Protein AF-T0Z473-F1 (afdb_monomer_lite)

Secondary structu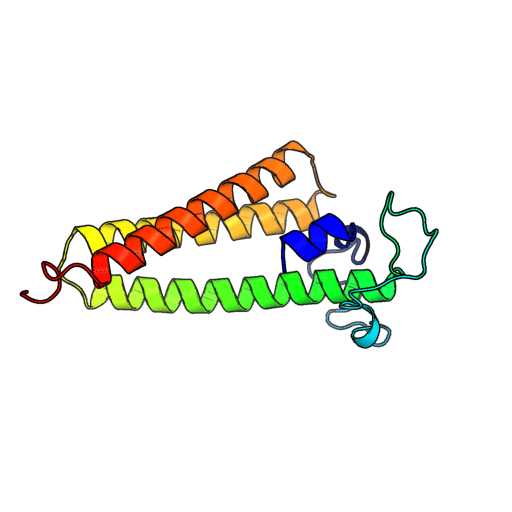re (DSSP, 8-state):
-HHHHHHTTGGGG--SSSSBTTBSS-TT--HHHHT---PPTT---TT-SS-HHHHHHHHHHHHHHHHHHHHHHHHHHHHHHHH---HHHHHHHHHHHHHHHHHHHHHHHHHHTT--HHHHHHHHHHHHHHHHHHHHHHHHHHSTTGGG-

Structure (mmCIF, N/CA/C/O backbone):
data_AF-T0Z473-F1
#
_entry.id   AF-T0Z473-F1
#
loop_
_atom_site.group_PDB
_atom_site.id
_atom_site.type_symbol
_atom_site.label_atom_id
_atom_site.label_alt_id
_atom_site.label_comp_id
_atom_site.label_asym_id
_atom_site.label_entity_id
_atom_site.label_seq_id
_atom_site.pdbx_PDB_ins_code
_atom_site.Cartn_x
_atom_site.Cartn_y
_atom_site.Cartn_z
_atom_site.occupancy
_atom_site.B_iso_or_equiv
_atom_site.auth_seq_id
_atom_site.auth_comp_id
_atom_site.auth_asym_id
_atom_site.auth_atom_id
_atom_site.pdbx_PDB_model_num
ATOM 1 N N . LEU A 1 1 ? -1.184 6.929 -4.471 1.00 91.75 1 LEU A N 1
ATOM 2 C CA . LEU A 1 1 ? -0.181 6.066 -5.145 1.00 91.75 1 LEU A CA 1
ATOM 3 C C . LEU A 1 1 ? -0.824 5.005 -6.039 1.00 91.75 1 LEU A C 1
ATOM 5 O O . LEU A 1 1 ? -0.541 5.043 -7.221 1.00 91.75 1 LEU A O 1
ATOM 9 N N . GLY A 1 2 ? -1.718 4.131 -5.551 1.00 92.50 2 GLY A N 1
ATOM 10 C CA . GLY A 1 2 ? -2.338 3.088 -6.398 1.00 92.50 2 GLY A CA 1
ATOM 11 C C . GLY A 1 2 ? -3.044 3.617 -7.658 1.00 92.50 2 GLY A C 1
ATOM 12 O O . GLY A 1 2 ? -2.749 3.159 -8.754 1.00 92.50 2 GLY A O 1
ATOM 13 N N . ALA A 1 3 ? -3.876 4.657 -7.522 1.00 92.31 3 ALA A N 1
ATOM 14 C CA . ALA A 1 3 ? -4.510 5.316 -8.670 1.00 92.31 3 ALA A CA 1
ATOM 15 C C . ALA A 1 3 ? -3.492 5.912 -9.667 1.00 92.31 3 ALA A C 1
ATOM 17 O O . ALA A 1 3 ? -3.689 5.855 -10.874 1.00 92.31 3 ALA A O 1
ATOM 18 N N . TRP A 1 4 ? -2.366 6.440 -9.175 1.00 93.62 4 TRP A N 1
ATOM 19 C CA . TRP A 1 4 ? -1.293 6.961 -10.030 1.00 93.62 4 TRP A CA 1
ATOM 20 C C . TRP A 1 4 ? -0.614 5.830 -10.818 1.00 93.62 4 TRP A C 1
ATOM 22 O O . TRP A 1 4 ? -0.393 5.946 -12.021 1.00 93.62 4 TRP A O 1
ATOM 32 N N . THR A 1 5 ? -0.373 4.690 -10.163 1.00 93.25 5 THR A N 1
ATOM 33 C CA . THR A 1 5 ? 0.148 3.475 -10.801 1.00 93.25 5 THR A CA 1
ATOM 34 C C . THR A 1 5 ? -0.754 2.994 -11.938 1.00 93.25 5 THR A C 1
ATOM 36 O O . THR A 1 5 ? -0.243 2.669 -13.010 1.00 93.25 5 THR A O 1
ATOM 39 N N . SER A 1 6 ? -2.076 2.948 -11.735 1.00 90.62 6 SER A N 1
ATOM 40 C CA . SER A 1 6 ? -3.018 2.507 -12.772 1.00 90.62 6 SER A CA 1
ATOM 41 C C . SER A 1 6 ? -3.095 3.488 -13.939 1.00 90.62 6 SER A C 1
ATOM 43 O O . SER A 1 6 ? -3.017 3.058 -15.086 1.00 90.62 6 SER A O 1
ATOM 45 N N . THR A 1 7 ? -3.179 4.794 -13.664 1.00 89.19 7 THR A N 1
ATOM 46 C CA . THR A 1 7 ? -3.306 5.828 -14.706 1.00 89.19 7 THR A CA 1
ATOM 47 C C . THR A 1 7 ? -2.101 5.857 -15.644 1.00 89.19 7 THR A C 1
ATOM 49 O O . THR A 1 7 ? -2.262 6.013 -16.850 1.00 89.19 7 THR A O 1
ATOM 52 N N . HIS A 1 8 ? -0.892 5.647 -15.118 1.00 89.69 8 HIS A N 1
ATOM 53 C CA . HIS A 1 8 ? 0.335 5.656 -15.921 1.00 89.69 8 HIS A CA 1
ATOM 54 C C . HIS A 1 8 ? 0.769 4.271 -16.413 1.00 89.69 8 HIS A C 1
ATOM 56 O O . HIS A 1 8 ? 1.885 4.134 -16.919 1.00 89.69 8 HIS A O 1
ATOM 62 N N . TYR A 1 9 ? -0.075 3.242 -16.260 1.00 90.19 9 TYR A N 1
ATOM 63 C CA . TYR A 1 9 ? 0.271 1.851 -16.578 1.00 90.19 9 TYR A CA 1
ATOM 64 C C . TYR A 1 9 ? 1.619 1.448 -15.962 1.00 90.19 9 TYR A C 1
ATOM 66 O O . TYR A 1 9 ? 2.429 0.771 -16.589 1.00 90.19 9 TYR A O 1
ATOM 74 N N . ALA A 1 10 ? 1.905 1.917 -14.745 1.00 92.62 10 ALA A N 1
ATOM 75 C CA . ALA A 1 10 ? 3.250 1.860 -14.183 1.00 92.62 10 ALA A CA 1
ATOM 76 C C . ALA A 1 10 ? 3.684 0.441 -13.787 1.00 92.62 10 ALA A C 1
ATOM 78 O O . ALA A 1 10 ? 4.876 0.181 -13.648 1.00 92.62 10 ALA A O 1
ATOM 79 N N . TRP A 1 11 ? 2.732 -0.487 -13.673 1.00 90.25 11 TRP A N 1
ATOM 80 C CA . TRP A 1 11 ? 2.981 -1.901 -13.399 1.00 90.25 11 TRP A CA 1
ATOM 81 C C . TRP A 1 11 ? 3.919 -2.562 -14.426 1.00 90.25 11 TRP A C 1
ATOM 83 O O . TRP A 1 11 ? 4.674 -3.450 -14.054 1.00 90.25 11 TRP A O 1
ATOM 93 N N . VAL A 1 12 ? 3.946 -2.092 -15.683 1.00 90.25 12 VAL A N 1
ATOM 94 C CA . VAL A 1 12 ? 4.884 -2.590 -16.715 1.00 90.25 12 VAL A CA 1
ATOM 95 C C . VAL A 1 12 ? 6.334 -2.158 -16.468 1.00 90.25 12 VAL A C 1
ATOM 97 O O . VAL A 1 12 ? 7.247 -2.669 -17.107 1.00 90.25 12 VAL A O 1
ATOM 100 N N . GLY A 1 13 ? 6.555 -1.191 -15.570 1.00 90.50 13 GLY A N 1
ATOM 101 C CA . GLY A 1 13 ? 7.871 -0.627 -15.279 1.00 90.50 13 GLY A CA 1
ATOM 102 C C . GLY A 1 13 ? 8.805 -1.577 -14.528 1.00 90.50 13 GLY A C 1
ATOM 103 O O . GLY A 1 13 ? 10.017 -1.446 -14.657 1.00 90.50 13 GLY A O 1
ATOM 104 N N . CYS A 1 14 ? 8.259 -2.538 -13.778 1.00 92.94 14 CYS A N 1
ATOM 105 C CA . CYS A 1 14 ? 9.031 -3.596 -13.126 1.00 92.94 14 CYS A CA 1
ATOM 106 C C . CYS A 1 14 ? 8.423 -4.955 -13.511 1.00 92.94 14 CYS A C 1
ATOM 108 O O . CYS A 1 14 ? 7.403 -5.330 -12.930 1.00 92.94 14 CYS A O 1
ATOM 110 N N . PRO A 1 15 ? 9.005 -5.684 -14.479 1.00 89.88 15 PRO A N 1
ATOM 111 C CA . PRO A 1 15 ? 8.477 -6.979 -14.918 1.00 89.88 15 PRO A CA 1
ATOM 112 C C . PRO A 1 15 ? 8.684 -8.097 -13.884 1.00 89.88 15 PRO A C 1
ATOM 114 O O . PRO A 1 15 ? 8.084 -9.162 -13.991 1.00 89.88 15 PRO A O 1
ATOM 117 N N . ASP A 1 16 ? 9.546 -7.865 -12.898 1.00 91.06 16 ASP A N 1
ATOM 118 C CA . ASP A 1 16 ? 9.932 -8.792 -11.847 1.00 91.06 16 ASP A CA 1
ATOM 119 C C . ASP A 1 16 ? 9.389 -8.389 -10.460 1.00 91.06 16 ASP A C 1
ATOM 121 O O . ASP A 1 16 ? 9.042 -7.239 -10.167 1.00 91.06 16 ASP A O 1
ATOM 125 N N . PHE A 1 17 ? 9.297 -9.384 -9.579 1.00 91.50 17 PHE A N 1
ATOM 126 C CA . PHE A 1 17 ? 9.009 -9.257 -8.150 1.00 91.50 17 PHE A CA 1
ATOM 127 C C . PHE A 1 17 ? 9.853 -10.318 -7.421 1.00 91.50 17 PHE A C 1
ATOM 129 O O . PHE A 1 17 ? 9.896 -11.454 -7.896 1.00 91.50 17 PHE A O 1
ATOM 136 N N . PRO A 1 18 ? 10.517 -10.015 -6.285 1.00 92.38 18 PRO A N 1
ATOM 137 C CA . PRO A 1 18 ? 10.405 -8.804 -5.460 1.00 92.38 18 PRO A CA 1
ATOM 138 C C . PRO A 1 18 ? 11.318 -7.640 -5.878 1.00 92.38 18 PRO A C 1
ATOM 140 O O . PRO A 1 18 ? 11.117 -6.514 -5.420 1.00 92.38 18 PRO A O 1
ATOM 143 N N . THR A 1 19 ? 12.286 -7.883 -6.760 1.00 94.12 19 THR A N 1
ATOM 144 C CA . THR A 1 19 ? 13.130 -6.843 -7.364 1.00 94.12 19 THR A CA 1
ATOM 145 C C . THR A 1 19 ? 12.352 -6.021 -8.397 1.00 94.12 19 THR A C 1
ATOM 147 O O . THR A 1 19 ? 11.160 -6.241 -8.617 1.00 94.12 19 THR A O 1
ATOM 150 N N . CYS A 1 20 ? 12.993 -5.005 -8.965 1.00 93.88 20 CYS A N 1
ATOM 151 C CA . CYS A 1 20 ? 12.516 -4.247 -10.112 1.00 93.88 20 CYS A CA 1
ATOM 152 C C . CYS A 1 20 ? 13.688 -4.065 -11.077 1.00 93.88 20 CYS A C 1
ATOM 154 O O . CYS A 1 20 ? 14.734 -3.574 -10.665 1.00 93.88 20 CYS A O 1
ATOM 156 N N . LEU A 1 21 ? 13.545 -4.452 -12.344 1.00 93.69 21 LEU A N 1
ATOM 157 C CA . LEU A 1 21 ? 14.622 -4.381 -13.340 1.00 93.69 21 LEU A CA 1
ATOM 158 C C . LEU A 1 21 ? 15.903 -5.104 -12.865 1.00 93.69 21 LEU A C 1
ATOM 160 O O . LEU A 1 21 ? 17.016 -4.634 -13.099 1.00 93.69 21 LEU A O 1
ATOM 164 N N . GLY A 1 22 ? 15.747 -6.227 -12.150 1.00 93.50 22 GLY A N 1
ATOM 165 C CA . GLY A 1 22 ? 16.860 -7.040 -11.646 1.00 93.50 22 GLY A CA 1
ATOM 166 C C . GLY A 1 22 ? 17.596 -6.471 -10.426 1.00 93.50 22 GLY A C 1
ATOM 167 O O . GLY A 1 22 ? 18.601 -7.039 -10.007 1.00 93.50 22 GLY A O 1
ATOM 168 N N . SER A 1 23 ? 17.118 -5.372 -9.830 1.00 94.75 23 SER A N 1
ATOM 169 C CA . SER A 1 23 ? 17.687 -4.781 -8.610 1.00 94.75 23 SER A CA 1
ATOM 170 C C . SER A 1 23 ? 16.598 -4.407 -7.604 1.00 94.75 23 SER A C 1
ATOM 172 O O . SER A 1 23 ? 15.469 -4.094 -7.964 1.00 94.75 23 SER A O 1
ATOM 174 N N . TRP A 1 24 ? 16.924 -4.405 -6.312 1.00 91.75 24 TRP A N 1
ATOM 175 C CA . TRP A 1 24 ? 16.030 -3.868 -5.276 1.00 91.75 24 TRP A CA 1
ATOM 176 C C . TRP A 1 24 ? 15.878 -2.347 -5.370 1.00 91.75 24 TRP A C 1
ATOM 178 O O . TRP A 1 24 ? 14.845 -1.799 -4.990 1.00 91.75 24 TRP A O 1
ATOM 188 N N . TRP A 1 25 ? 16.904 -1.674 -5.894 1.00 92.31 25 TRP A N 1
ATOM 189 C CA . TRP A 1 25 ? 16.920 -0.232 -6.103 1.00 92.31 25 TRP A CA 1
ATOM 190 C C . TRP A 1 25 ? 17.720 0.105 -7.369 1.00 92.31 25 TRP A C 1
ATOM 192 O O . TRP A 1 25 ? 18.940 0.289 -7.307 1.00 92.31 25 TRP A O 1
ATOM 202 N N . PRO A 1 26 ? 17.080 0.129 -8.550 1.00 92.31 26 PRO A N 1
ATOM 203 C CA . PRO A 1 26 ? 17.772 0.444 -9.796 1.00 92.31 26 PRO A CA 1
ATOM 204 C C . PRO A 1 26 ? 18.335 1.869 -9.783 1.00 92.31 26 PRO A C 1
ATOM 206 O O . PRO A 1 26 ? 17.633 2.830 -9.475 1.00 92.31 26 PRO A O 1
ATOM 209 N N . ALA A 1 27 ? 19.607 2.023 -10.154 1.00 89.81 27 ALA A N 1
ATOM 210 C CA . ALA A 1 27 ? 20.281 3.326 -10.148 1.00 89.81 27 ALA A CA 1
ATOM 211 C C . ALA A 1 27 ? 19.730 4.306 -11.203 1.00 89.81 27 ALA A C 1
ATOM 213 O O . ALA A 1 27 ? 19.891 5.514 -11.077 1.00 89.81 27 ALA A O 1
ATOM 214 N N . HIS A 1 28 ? 19.075 3.785 -12.239 1.00 89.06 28 HIS A N 1
ATOM 215 C CA . HIS A 1 28 ? 18.576 4.539 -13.387 1.00 89.06 28 HIS A CA 1
ATOM 216 C C . HIS A 1 28 ? 17.089 4.926 -13.265 1.00 89.06 28 HIS A C 1
ATOM 218 O O . HIS A 1 28 ? 16.460 5.267 -14.262 1.00 89.06 28 HIS A O 1
ATOM 224 N N . LEU A 1 29 ? 16.493 4.841 -12.070 1.00 91.25 29 LEU A N 1
ATOM 225 C CA . LEU A 1 29 ? 15.117 5.293 -11.842 1.00 91.25 29 LEU A CA 1
ATOM 226 C C . LEU A 1 29 ? 14.986 6.816 -11.986 1.00 91.25 29 LEU A C 1
ATOM 228 O O . LEU A 1 29 ? 15.772 7.579 -11.429 1.00 91.25 29 LEU A O 1
ATOM 232 N N . GLU A 1 30 ? 13.930 7.268 -12.665 1.00 89.69 30 GLU A N 1
ATOM 233 C CA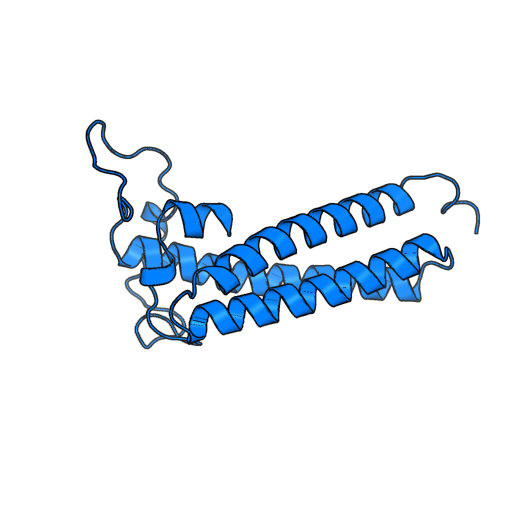 . GLU A 1 30 ? 13.680 8.695 -12.911 1.00 89.69 30 GLU A CA 1
ATOM 234 C C . GLU A 1 30 ? 12.589 9.259 -11.987 1.00 89.69 30 GLU A C 1
ATOM 236 O O . GLU A 1 30 ? 11.473 9.568 -12.411 1.00 89.69 30 GLU A O 1
ATOM 241 N N . PHE A 1 31 ? 12.908 9.443 -10.704 1.00 89.00 31 PHE A N 1
ATOM 242 C CA . PHE A 1 31 ? 11.954 9.977 -9.719 1.00 89.00 31 PHE A CA 1
ATOM 243 C C . PHE A 1 31 ? 11.451 11.391 -10.050 1.00 89.00 31 PHE A C 1
ATOM 245 O O . PHE A 1 31 ? 10.290 11.701 -9.796 1.00 89.00 31 PHE A O 1
ATOM 252 N N . GLY A 1 32 ? 12.292 12.234 -10.662 1.00 84.75 32 GLY A N 1
ATOM 253 C CA . GLY A 1 32 ? 11.916 13.602 -11.039 1.00 84.75 32 GLY A CA 1
ATOM 254 C C . GLY A 1 32 ? 10.812 13.671 -12.100 1.00 84.75 32 GLY A C 1
ATOM 255 O O . GLY A 1 32 ? 10.036 14.622 -12.107 1.00 84.75 32 GLY A O 1
ATOM 256 N N . ARG A 1 33 ? 10.705 12.650 -12.963 1.00 85.00 33 ARG A N 1
ATOM 257 C CA . ARG A 1 33 ? 9.638 12.540 -13.975 1.00 85.00 33 ARG A CA 1
ATOM 258 C C . ARG A 1 33 ? 8.462 11.671 -13.528 1.00 85.00 33 ARG A C 1
ATOM 260 O O . ARG A 1 33 ? 7.394 11.732 -14.121 1.00 85.00 33 ARG A O 1
ATOM 267 N N . ALA A 1 34 ? 8.631 10.883 -12.467 1.00 87.19 34 ALA A N 1
ATOM 268 C CA . ALA A 1 34 ? 7.617 9.961 -11.957 1.00 87.19 34 ALA A CA 1
ATOM 269 C C . ALA A 1 34 ? 6.313 10.648 -11.502 1.00 87.19 34 ALA A C 1
ATOM 271 O O . ALA A 1 34 ? 5.267 10.005 -11.475 1.00 87.19 34 ALA A O 1
ATOM 272 N N . PHE A 1 35 ? 6.355 11.936 -11.148 1.00 87.81 35 PHE A N 1
ATOM 273 C CA . PHE A 1 35 ? 5.191 12.704 -10.678 1.00 87.81 35 PHE A CA 1
ATOM 274 C C . PHE A 1 35 ? 4.966 13.992 -11.473 1.00 87.81 35 PHE A C 1
ATOM 276 O O . PHE A 1 35 ? 4.452 14.980 -10.949 1.00 87.81 35 PHE A O 1
ATOM 283 N N . THR A 1 36 ? 5.363 14.004 -12.745 1.00 83.06 36 THR A N 1
ATOM 284 C CA . THR A 1 36 ? 5.041 15.116 -13.639 1.00 83.06 36 THR A CA 1
ATOM 285 C C . THR A 1 36 ? 3.535 15.120 -13.919 1.00 83.06 36 THR A C 1
ATOM 287 O O . THR A 1 36 ? 2.994 14.161 -14.455 1.00 83.06 36 THR A O 1
ATOM 290 N N . LEU A 1 37 ? 2.854 16.196 -13.512 1.00 73.69 37 LEU A N 1
ATOM 291 C CA . LEU A 1 37 ? 1.394 16.329 -13.608 1.00 73.69 37 LEU A CA 1
ATOM 292 C C . LEU A 1 37 ? 0.917 16.831 -14.987 1.00 73.69 37 LEU A C 1
ATOM 294 O O . LEU A 1 37 ? -0.219 16.570 -15.370 1.00 73.69 37 LEU A O 1
ATOM 298 N N . TRP A 1 38 ? 1.773 17.553 -15.720 1.00 69.00 38 TRP A N 1
ATOM 299 C CA . TRP A 1 38 ? 1.483 18.104 -17.047 1.00 69.00 38 TRP A CA 1
ATOM 300 C C . TRP A 1 38 ? 2.461 17.537 -18.073 1.00 69.00 38 TRP A C 1
ATOM 302 O O . TRP A 1 38 ? 3.648 17.862 -18.043 1.00 69.00 38 TRP A O 1
ATOM 312 N N . ASP A 1 39 ? 1.944 16.737 -19.001 1.00 62.62 39 ASP A N 1
ATOM 313 C CA . ASP A 1 39 ? 2.638 16.409 -20.246 1.00 62.62 39 ASP A CA 1
ATOM 314 C C . ASP A 1 39 ? 2.277 17.417 -21.345 1.00 62.62 39 ASP A C 1
ATOM 316 O O . ASP A 1 39 ? 1.318 18.185 -21.232 1.00 62.62 39 ASP A O 1
ATOM 320 N N . ARG A 1 40 ? 3.079 17.460 -22.415 1.00 59.19 40 ARG A N 1
ATOM 321 C CA . ARG A 1 40 ? 2.857 18.388 -23.535 1.00 59.19 40 ARG A CA 1
ATOM 322 C C . ARG A 1 40 ? 1.479 18.143 -24.175 1.00 59.19 40 ARG A C 1
ATOM 324 O O . ARG A 1 40 ? 1.031 17.006 -24.279 1.00 59.19 40 ARG A O 1
ATOM 331 N N . LEU A 1 41 ? 0.819 19.210 -24.633 1.00 52.09 41 LEU A N 1
ATOM 332 C CA . LEU A 1 41 ? -0.430 19.118 -25.402 1.00 52.09 41 LEU A CA 1
ATOM 333 C C . LEU A 1 41 ? -0.222 18.252 -26.659 1.00 52.09 41 LEU A C 1
ATOM 335 O O . LEU A 1 41 ? 0.705 18.507 -27.425 1.00 52.09 41 LEU A O 1
ATOM 339 N N . GLY A 1 42 ? -1.094 17.259 -26.872 1.00 57.06 42 GLY A N 1
ATOM 340 C CA . GLY A 1 42 ? -1.111 16.418 -28.079 1.00 57.06 42 GLY A CA 1
ATOM 341 C C . GLY A 1 42 ? -0.477 15.025 -27.957 1.00 57.06 42 GLY A C 1
ATOM 342 O O . GLY A 1 42 ? -0.244 14.393 -28.983 1.00 57.06 42 GLY A O 1
ATOM 343 N N . VAL A 1 43 ? -0.186 14.538 -26.746 1.00 58.44 43 VAL A N 1
ATOM 344 C CA . VAL A 1 43 ? 0.356 13.183 -26.532 1.00 58.44 43 VAL A CA 1
ATOM 345 C C . VAL A 1 43 ? -0.782 12.165 -26.398 1.00 58.44 43 VAL A C 1
ATOM 347 O O . VAL A 1 43 ? -1.775 12.426 -25.721 1.00 58.44 43 VAL A O 1
ATOM 350 N N . ASP A 1 44 ? -0.634 11.004 -27.038 1.00 59.69 44 ASP A N 1
ATOM 351 C CA . ASP A 1 44 ? -1.522 9.860 -26.833 1.00 59.69 44 ASP A CA 1
ATOM 352 C C . ASP A 1 44 ? -1.299 9.263 -25.434 1.00 59.69 44 ASP A C 1
ATOM 354 O O . ASP A 1 44 ? -0.185 8.894 -25.061 1.00 59.69 44 ASP A O 1
ATOM 358 N N . TYR A 1 45 ? -2.369 9.199 -24.645 1.00 58.53 45 TYR A N 1
ATOM 359 C CA . TYR A 1 45 ? -2.345 8.695 -23.273 1.00 58.53 45 TYR A CA 1
ATOM 360 C C . TYR A 1 45 ? -2.551 7.175 -23.195 1.00 58.53 45 TYR A C 1
ATOM 362 O O . TYR A 1 45 ? -2.391 6.591 -22.114 1.00 58.53 45 TYR A O 1
ATOM 370 N N . GLN A 1 46 ? -2.912 6.508 -24.300 1.00 57.06 46 GLN A N 1
ATOM 371 C CA . GLN A 1 46 ? -3.083 5.057 -24.303 1.00 57.06 46 GLN A CA 1
ATOM 372 C C . GLN A 1 46 ? -1.750 4.358 -24.021 1.00 57.06 46 GLN A C 1
ATOM 374 O O . GLN A 1 46 ? -0.755 4.539 -24.713 1.00 57.06 46 GLN A O 1
ATOM 379 N N . GLY A 1 47 ? -1.724 3.545 -22.962 1.00 60.72 47 GLY A N 1
ATOM 380 C CA . GLY A 1 47 ? -0.519 2.828 -22.551 1.00 60.72 47 GLY A CA 1
ATOM 381 C C . GLY A 1 47 ? 0.497 3.678 -21.788 1.00 60.72 47 GLY A C 1
ATOM 382 O O . GLY A 1 47 ? 1.585 3.174 -21.535 1.00 60.72 47 GLY A O 1
ATOM 383 N N . GLY A 1 48 ? 0.152 4.904 -21.377 1.00 61.50 48 GLY A N 1
ATOM 384 C CA . GLY A 1 48 ? 0.961 5.806 -20.552 1.00 61.50 48 GLY A CA 1
ATOM 385 C C . GLY A 1 48 ? 1.933 6.678 -21.357 1.00 61.50 48 GLY A C 1
ATOM 386 O O . GLY A 1 48 ? 2.505 6.256 -22.356 1.00 61.50 48 GLY A O 1
ATOM 387 N N . THR A 1 49 ? 2.178 7.891 -20.876 1.00 71.38 49 THR A N 1
ATOM 388 C CA . THR A 1 49 ? 3.040 8.893 -21.532 1.00 71.38 49 THR A CA 1
ATOM 389 C C . THR A 1 49 ? 4.469 8.908 -20.987 1.00 71.38 49 THR A C 1
ATOM 391 O O . THR A 1 49 ? 5.401 9.360 -21.647 1.00 71.38 49 THR A O 1
ATOM 394 N N . LEU A 1 50 ? 4.657 8.378 -19.775 1.00 83.00 50 LEU A N 1
ATOM 395 C CA . LEU A 1 50 ? 5.936 8.414 -19.075 1.00 83.00 50 LEU A CA 1
ATOM 396 C C . LEU A 1 50 ? 6.922 7.365 -19.615 1.00 83.00 50 LEU A C 1
ATOM 398 O O . LEU A 1 50 ? 6.495 6.250 -19.942 1.00 83.00 50 LEU A O 1
ATOM 402 N N . PRO A 1 51 ? 8.235 7.666 -19.637 1.00 86.31 51 PRO A N 1
ATOM 403 C CA . PRO A 1 51 ? 9.267 6.696 -19.990 1.00 86.31 51 PRO A CA 1
ATOM 404 C C . PRO A 1 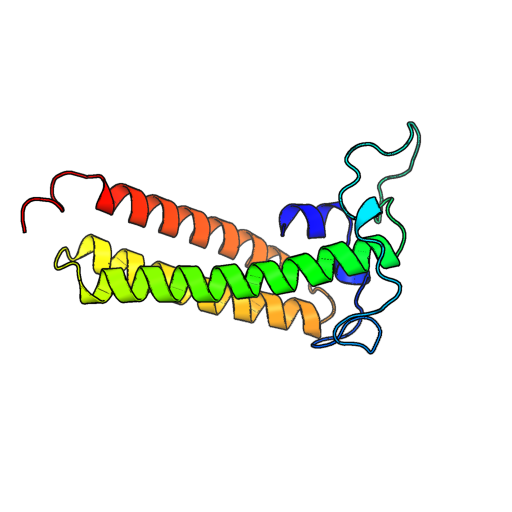51 ? 9.321 5.540 -18.981 1.00 86.31 51 PRO A C 1
ATOM 406 O O . PRO A 1 51 ? 8.941 5.687 -17.815 1.00 86.31 51 PRO A O 1
ATOM 409 N N . LEU A 1 52 ? 9.832 4.386 -19.423 1.00 89.00 52 LEU A N 1
ATOM 410 C CA . LEU A 1 52 ? 9.865 3.143 -18.640 1.00 89.00 52 LEU A CA 1
ATOM 411 C C . LEU A 1 52 ? 10.461 3.339 -17.236 1.00 89.00 52 LEU A C 1
ATOM 413 O O . LEU A 1 52 ? 9.874 2.897 -16.253 1.00 89.00 52 LEU A O 1
ATOM 417 N N . HIS A 1 53 ? 11.585 4.049 -17.123 1.00 91.00 53 HIS A N 1
ATOM 418 C CA . HIS A 1 53 ? 12.268 4.266 -15.845 1.00 91.00 53 HIS A CA 1
ATOM 419 C C . HIS A 1 53 ? 11.507 5.184 -14.877 1.00 91.00 53 HIS A C 1
ATOM 421 O O . HIS A 1 53 ? 11.608 5.011 -13.661 1.00 91.00 53 HIS A O 1
ATOM 427 N N . ALA A 1 54 ? 10.700 6.119 -15.386 1.00 92.06 54 ALA A N 1
ATOM 428 C CA . ALA A 1 54 ? 9.808 6.928 -14.556 1.00 92.06 54 ALA A CA 1
ATOM 429 C C . ALA A 1 54 ? 8.629 6.089 -14.038 1.00 92.06 54 ALA A C 1
ATOM 431 O O . ALA A 1 54 ? 8.248 6.189 -12.873 1.00 92.06 54 ALA A O 1
ATOM 432 N N . ARG A 1 55 ? 8.093 5.187 -14.866 1.00 92.94 55 ARG A N 1
ATOM 433 C CA . ARG A 1 55 ? 7.056 4.229 -14.450 1.00 92.94 55 ARG A CA 1
ATOM 434 C C . ARG A 1 55 ? 7.558 3.209 -13.440 1.00 92.94 55 ARG A C 1
ATOM 436 O O . ARG A 1 55 ? 6.874 2.946 -12.456 1.00 92.94 55 ARG A O 1
ATOM 443 N N . ALA A 1 56 ? 8.761 2.683 -13.648 1.00 94.69 56 ALA A N 1
ATOM 444 C CA . ALA A 1 56 ? 9.435 1.817 -12.689 1.00 94.69 56 ALA A CA 1
ATOM 445 C C . ALA A 1 56 ? 9.569 2.517 -11.326 1.00 94.69 56 ALA A C 1
ATOM 447 O O . ALA A 1 56 ? 9.267 1.923 -10.293 1.00 94.69 56 ALA A O 1
ATOM 448 N N . ALA A 1 57 ? 9.914 3.811 -11.325 1.00 95.25 57 ALA A N 1
ATOM 449 C CA . ALA A 1 57 ? 9.991 4.611 -10.106 1.00 95.25 57 ALA A CA 1
ATOM 450 C C . ALA A 1 57 ? 8.621 4.757 -9.417 1.00 95.25 57 ALA A C 1
ATOM 452 O O . ALA A 1 57 ? 8.527 4.546 -8.207 1.00 95.25 57 ALA A O 1
ATOM 453 N N . ILE A 1 58 ? 7.547 5.045 -10.169 1.00 95.31 58 ILE A N 1
ATOM 454 C CA . ILE A 1 58 ? 6.169 5.070 -9.638 1.00 95.31 58 ILE A CA 1
ATOM 455 C C . ILE A 1 58 ? 5.819 3.736 -8.978 1.00 95.31 58 ILE A C 1
ATOM 457 O O . ILE A 1 58 ? 5.317 3.707 -7.853 1.00 95.31 58 ILE A O 1
ATOM 461 N N . TYR A 1 59 ? 6.058 2.629 -9.681 1.00 95.00 59 TYR A N 1
ATOM 462 C CA . TYR A 1 59 ? 5.634 1.313 -9.222 1.00 95.00 59 TYR A CA 1
ATOM 463 C C . TYR A 1 59 ? 6.435 0.845 -8.003 1.00 95.00 59 TYR A C 1
ATOM 465 O O . TYR A 1 59 ? 5.849 0.330 -7.047 1.00 95.00 59 TYR A O 1
ATOM 473 N N . LEU A 1 60 ? 7.742 1.124 -7.966 1.00 95.31 60 LEU A N 1
ATOM 474 C CA . LEU A 1 60 ? 8.571 0.874 -6.789 1.00 95.31 60 LEU A CA 1
ATOM 475 C C . LEU A 1 60 ? 8.106 1.706 -5.584 1.00 95.31 60 LEU A C 1
ATOM 477 O O . LEU A 1 60 ? 7.940 1.164 -4.491 1.00 95.31 60 LEU A O 1
ATOM 481 N N . LEU A 1 61 ? 7.807 2.996 -5.774 1.00 95.88 61 LEU A N 1
ATOM 482 C CA . LEU A 1 61 ? 7.261 3.843 -4.707 1.00 95.88 61 LEU A CA 1
ATOM 483 C C . LEU A 1 61 ? 5.891 3.372 -4.227 1.00 95.88 61 LEU A C 1
ATOM 485 O O . LEU A 1 61 ? 5.599 3.455 -3.035 1.00 95.88 61 LEU A O 1
ATOM 489 N N . HIS A 1 62 ? 5.051 2.845 -5.118 1.00 96.06 62 HIS A N 1
ATOM 490 C CA . HIS A 1 62 ? 3.784 2.249 -4.719 1.00 96.06 62 HIS A CA 1
ATOM 491 C C . HIS A 1 62 ? 3.990 1.034 -3.806 1.00 96.06 62 HIS A C 1
ATOM 493 O O . HIS A 1 62 ? 3.324 0.960 -2.773 1.00 96.06 62 HIS A O 1
ATOM 499 N N . ARG A 1 63 ? 4.933 0.137 -4.134 1.00 95.06 63 ARG A N 1
ATOM 500 C CA . ARG A 1 63 ? 5.293 -1.013 -3.281 1.00 95.06 63 ARG A CA 1
ATOM 501 C C . ARG A 1 63 ? 5.798 -0.568 -1.907 1.00 95.06 63 ARG A C 1
ATOM 503 O O . ARG A 1 63 ? 5.330 -1.072 -0.890 1.00 95.06 63 ARG A O 1
ATOM 510 N N . LEU A 1 64 ? 6.710 0.403 -1.870 1.00 95.75 64 LEU A N 1
ATOM 511 C CA . LEU A 1 64 ? 7.264 0.935 -0.619 1.00 95.75 64 LEU A CA 1
ATOM 512 C C . LEU A 1 64 ? 6.185 1.608 0.232 1.00 95.75 64 LEU A C 1
ATOM 514 O O . LEU A 1 64 ? 6.063 1.326 1.422 1.00 95.75 64 LEU A O 1
ATOM 518 N N . GLY A 1 65 ? 5.352 2.441 -0.393 1.00 96.94 65 GLY A N 1
ATOM 519 C CA . GLY A 1 65 ? 4.213 3.074 0.261 1.00 96.94 65 GLY A CA 1
ATOM 520 C C . GLY A 1 65 ? 3.217 2.053 0.811 1.00 96.94 65 GLY A C 1
ATOM 521 O O . GLY A 1 65 ? 2.737 2.223 1.926 1.00 96.94 65 GLY A O 1
ATOM 522 N N . ALA A 1 66 ? 2.949 0.964 0.082 1.00 97.06 66 ALA A N 1
ATOM 523 C CA . ALA A 1 66 ? 2.104 -0.125 0.568 1.00 97.06 66 ALA A CA 1
ATOM 524 C C . ALA A 1 66 ? 2.702 -0.808 1.810 1.00 97.06 66 ALA A C 1
ATOM 526 O O . ALA A 1 66 ? 1.971 -1.071 2.761 1.00 97.06 66 ALA A O 1
ATOM 527 N N . GLY A 1 67 ? 4.023 -1.024 1.850 1.00 97.88 67 GLY A N 1
ATOM 528 C CA . GLY A 1 67 ? 4.715 -1.545 3.034 1.00 97.88 67 GLY A CA 1
ATOM 529 C C . GLY A 1 67 ? 4.608 -0.619 4.251 1.00 97.88 67 GLY A C 1
ATOM 530 O O . GLY A 1 67 ? 4.297 -1.073 5.351 1.00 97.88 67 GLY A O 1
ATOM 531 N N . ILE A 1 68 ? 4.786 0.692 4.055 1.00 98.19 68 ILE A N 1
ATOM 532 C CA . ILE A 1 68 ? 4.632 1.693 5.126 1.00 98.19 68 ILE A CA 1
ATOM 533 C C . ILE A 1 68 ? 3.187 1.719 5.645 1.00 98.19 68 ILE A C 1
ATOM 535 O O . ILE A 1 68 ? 2.959 1.709 6.856 1.00 98.19 68 ILE A O 1
ATOM 539 N N . VAL A 1 69 ? 2.200 1.722 4.745 1.00 97.44 69 VAL A N 1
ATOM 540 C CA . VAL A 1 69 ? 0.775 1.704 5.116 1.00 97.44 69 VAL A CA 1
ATOM 541 C C . VAL A 1 69 ? 0.416 0.419 5.859 1.00 97.44 69 VAL A C 1
ATOM 543 O O . VAL A 1 69 ? -0.265 0.487 6.877 1.00 97.44 69 VAL A O 1
ATOM 546 N N . LEU A 1 70 ? 0.917 -0.738 5.414 1.00 98.31 70 LEU A N 1
ATOM 547 C CA . LEU A 1 70 ? 0.715 -2.018 6.096 1.00 98.31 70 LEU A CA 1
ATOM 548 C C . LEU A 1 70 ? 1.190 -1.944 7.550 1.00 98.31 70 LEU A C 1
ATOM 550 O O . LEU A 1 70 ? 0.418 -2.220 8.464 1.00 98.31 70 LEU A O 1
ATOM 554 N N . VAL A 1 71 ? 2.443 -1.541 7.775 1.00 98.50 71 VAL A N 1
ATOM 555 C CA . VAL A 1 71 ? 3.018 -1.490 9.128 1.00 98.50 71 VAL A CA 1
ATOM 556 C C . VAL A 1 71 ? 2.269 -0.492 10.009 1.00 98.50 71 VAL A C 1
ATOM 558 O O . VAL A 1 71 ? 1.929 -0.812 11.148 1.00 98.50 71 VAL A O 1
ATOM 561 N N . THR A 1 72 ? 1.969 0.699 9.488 1.00 98.19 72 THR A N 1
ATOM 562 C CA . THR A 1 72 ? 1.294 1.748 10.266 1.00 98.19 72 THR A CA 1
ATOM 563 C C . THR A 1 72 ? -0.149 1.382 10.614 1.00 98.19 72 THR A C 1
ATOM 565 O O . THR A 1 72 ? -0.538 1.531 11.773 1.00 98.19 72 THR A O 1
ATOM 568 N N . ILE A 1 73 ? -0.931 0.839 9.672 1.00 98.00 73 ILE A N 1
ATOM 569 C CA . ILE A 1 73 ? -2.312 0.408 9.936 1.00 98.00 73 ILE A CA 1
ATOM 570 C C . ILE A 1 73 ? -2.355 -0.774 10.904 1.00 98.00 73 ILE A C 1
ATOM 572 O O . ILE A 1 73 ? -3.180 -0.761 11.819 1.00 98.00 73 ILE A O 1
ATOM 576 N N . LEU A 1 74 ? -1.471 -1.768 10.752 1.00 98.38 74 LEU A N 1
ATOM 577 C CA . LEU A 1 74 ? -1.422 -2.902 11.678 1.00 98.38 74 LEU A CA 1
ATOM 578 C C . LEU A 1 74 ? -1.070 -2.450 13.095 1.00 98.38 74 LEU A C 1
ATOM 580 O O . LEU A 1 74 ? -1.764 -2.827 14.037 1.00 98.38 74 LEU A O 1
ATOM 584 N N . ALA A 1 75 ? -0.041 -1.612 13.249 1.00 98.44 75 ALA A N 1
ATOM 585 C CA . ALA A 1 75 ? 0.353 -1.087 14.553 1.00 98.44 75 ALA A CA 1
ATOM 586 C C . ALA A 1 75 ? -0.782 -0.282 15.205 1.00 98.44 75 ALA A C 1
ATOM 588 O O . ALA A 1 75 ? -1.110 -0.505 16.370 1.00 98.44 75 ALA A O 1
ATOM 589 N N . TRP A 1 76 ? -1.426 0.607 14.443 1.00 97.94 76 TRP A N 1
ATOM 590 C CA . TRP A 1 76 ? -2.525 1.436 14.936 1.00 97.94 76 TRP A CA 1
ATOM 591 C C . TRP A 1 76 ? -3.748 0.606 15.343 1.00 97.94 76 TRP A C 1
ATOM 593 O O . TRP A 1 76 ? -4.249 0.751 16.458 1.00 97.94 76 TRP A O 1
ATOM 603 N N . CYS A 1 77 ? -4.203 -0.313 14.489 1.00 97.69 77 CYS A N 1
ATOM 604 C CA . CYS A 1 77 ? -5.371 -1.145 14.781 1.00 97.69 77 CYS A CA 1
ATOM 605 C C . CYS A 1 77 ? -5.111 -2.129 15.926 1.00 97.69 77 CYS A C 1
ATOM 607 O O . CYS A 1 77 ? -6.010 -2.372 16.730 1.00 97.69 77 CYS A O 1
ATOM 609 N N . LEU A 1 78 ? -3.893 -2.668 16.044 1.00 97.81 78 LEU A N 1
ATOM 610 C CA . LEU A 1 78 ? -3.523 -3.538 17.158 1.00 97.81 78 LEU A CA 1
ATOM 611 C C . LEU A 1 78 ? -3.504 -2.766 18.483 1.00 97.81 78 LEU A C 1
ATOM 613 O O . LEU A 1 78 ? -4.057 -3.240 19.475 1.00 97.81 78 LEU A O 1
ATOM 617 N N . ALA A 1 79 ? -2.944 -1.553 18.485 1.00 97.31 79 ALA A N 1
ATOM 618 C CA . ALA A 1 79 ? -2.959 -0.678 19.653 1.00 97.31 79 ALA A CA 1
ATOM 619 C C . ALA A 1 79 ? -4.395 -0.338 20.086 1.00 97.31 79 ALA A C 1
ATOM 621 O O . ALA A 1 79 ? -4.717 -0.452 21.270 1.00 97.31 79 ALA A O 1
ATOM 622 N N . LEU A 1 80 ? -5.282 0.002 19.142 1.00 95.75 80 LEU A N 1
ATOM 623 C CA . LEU A 1 80 ? -6.704 0.243 19.420 1.00 95.75 80 LEU A CA 1
ATOM 624 C C . LEU A 1 80 ? -7.411 -1.006 19.953 1.00 95.75 80 LEU A C 1
ATOM 626 O O . LEU A 1 80 ? -8.155 -0.924 20.928 1.00 95.75 80 LEU A O 1
ATOM 630 N N . PHE A 1 81 ? -7.153 -2.174 19.366 1.00 94.81 81 PHE A N 1
ATOM 631 C CA . PHE A 1 81 ? -7.745 -3.432 19.812 1.00 94.81 81 PHE A CA 1
ATOM 632 C C . PHE A 1 81 ? -7.349 -3.790 21.255 1.00 94.81 81 PHE A C 1
ATOM 634 O O . PHE A 1 81 ? -8.168 -4.318 22.016 1.00 94.81 81 PHE A O 1
ATOM 641 N N . MET A 1 82 ? -6.107 -3.497 21.646 1.00 94.62 82 MET A N 1
ATOM 642 C CA . MET A 1 82 ? -5.606 -3.733 23.003 1.00 94.62 82 MET A CA 1
ATOM 643 C C . MET A 1 82 ? -6.084 -2.677 24.007 1.00 94.62 82 MET A C 1
ATOM 645 O O . MET A 1 82 ? -6.395 -3.026 25.144 1.00 94.62 82 MET A O 1
ATOM 649 N N . SER A 1 83 ? -6.163 -1.411 23.592 1.00 92.62 83 SER A N 1
ATOM 650 C CA . SER A 1 83 ? -6.375 -0.277 24.505 1.00 92.62 83 SER A CA 1
ATOM 651 C C . SER A 1 83 ? -7.848 0.099 24.675 1.00 92.62 83 SER A C 1
ATOM 653 O O . SER A 1 83 ? -8.252 0.540 25.749 1.00 92.62 83 SER A O 1
ATOM 655 N N . CYS A 1 84 ? -8.676 -0.079 23.642 1.00 89.69 84 CYS A N 1
ATOM 656 C CA . CYS A 1 84 ? -10.084 0.312 23.668 1.00 89.69 84 CYS A CA 1
ATOM 657 C C . CYS A 1 84 ? -10.990 -0.859 24.073 1.00 89.69 84 CYS A C 1
ATOM 659 O O . CYS A 1 84 ? -10.951 -1.939 23.480 1.00 89.69 84 CYS A O 1
ATOM 661 N N . ARG A 1 85 ? -11.879 -0.623 25.048 1.00 88.38 85 ARG A N 1
ATOM 662 C CA . ARG A 1 85 ? -12.897 -1.603 25.475 1.00 88.38 85 ARG A CA 1
ATOM 663 C C . ARG A 1 85 ? -14.173 -1.582 24.636 1.00 88.38 85 ARG A C 1
ATOM 665 O O . ARG A 1 85 ? -14.928 -2.551 24.661 1.00 88.38 85 ARG A O 1
ATOM 672 N N . HIS A 1 86 ? -14.402 -0.516 23.871 1.00 90.31 86 HIS A N 1
ATOM 673 C CA . HIS A 1 86 ? -15.582 -0.385 23.026 1.00 90.31 86 HIS A CA 1
ATOM 674 C C . HIS A 1 86 ? -15.610 -1.468 21.934 1.00 90.31 86 HIS A C 1
ATOM 676 O O . HIS A 1 86 ? -14.745 -1.505 21.053 1.00 90.31 86 HIS A O 1
ATOM 682 N N . LEU A 1 87 ? -16.630 -2.334 21.970 1.00 90.38 87 LEU A N 1
ATOM 683 C CA . LEU A 1 87 ? -16.754 -3.485 21.069 1.00 90.38 87 LEU A CA 1
ATOM 684 C C . LEU A 1 87 ? -16.730 -3.072 19.591 1.00 90.38 87 LEU A C 1
ATOM 686 O O . LEU A 1 87 ? -16.050 -3.710 18.792 1.00 90.38 87 LEU A O 1
ATOM 690 N N . GLY A 1 88 ? -17.400 -1.970 19.240 1.00 91.69 88 GLY A N 1
ATOM 691 C CA . GLY A 1 88 ? -17.408 -1.460 17.869 1.00 91.69 88 GLY A 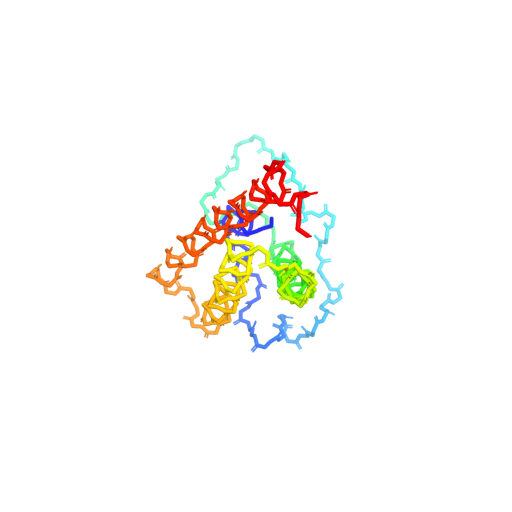CA 1
ATOM 692 C C . GLY A 1 88 ? -16.009 -1.103 17.361 1.00 91.69 88 GLY A C 1
ATOM 693 O O . GLY A 1 88 ? -15.658 -1.477 16.249 1.00 91.69 88 GLY A O 1
ATOM 694 N N . VAL A 1 89 ? -15.174 -0.463 18.193 1.00 94.50 89 VAL A N 1
ATOM 695 C CA . VAL A 1 89 ? -13.795 -0.104 17.806 1.00 94.50 89 VAL A CA 1
ATOM 696 C C . VAL A 1 89 ? -12.985 -1.374 17.564 1.00 94.50 89 VAL A C 1
ATOM 698 O O . VAL A 1 89 ? -12.331 -1.489 16.536 1.00 94.50 89 VAL A O 1
ATOM 701 N N . ARG A 1 90 ? -13.099 -2.371 18.450 1.00 94.94 90 ARG A N 1
ATOM 702 C CA . ARG A 1 90 ? -12.390 -3.652 18.307 1.00 94.94 90 ARG A CA 1
ATOM 703 C C . ARG A 1 90 ? -12.785 -4.410 17.039 1.00 94.94 90 ARG A C 1
ATOM 705 O O . ARG A 1 90 ? -11.902 -4.909 16.346 1.00 94.94 90 ARG A O 1
ATOM 712 N N . ILE A 1 91 ? -14.081 -4.478 16.724 1.00 95.69 91 ILE A N 1
ATOM 713 C CA . ILE A 1 91 ? -14.583 -5.134 15.505 1.00 95.69 91 ILE A CA 1
ATOM 714 C C . ILE A 1 91 ? -14.033 -4.434 14.261 1.00 95.69 91 ILE A C 1
ATOM 716 O O . ILE A 1 91 ? -13.470 -5.094 13.387 1.00 95.69 91 ILE A O 1
ATOM 720 N N . TRP A 1 92 ? -14.140 -3.104 14.193 1.00 96.81 92 TRP A N 1
ATOM 721 C CA . TRP A 1 92 ? -13.635 -2.344 13.051 1.00 96.81 92 TRP A CA 1
ATOM 722 C C . TRP A 1 92 ? -12.109 -2.439 12.923 1.00 96.81 92 TRP A C 1
ATOM 724 O O . TRP A 1 92 ? -11.615 -2.617 11.814 1.00 96.81 92 TRP A O 1
ATOM 734 N N . SER A 1 93 ? -11.356 -2.417 14.029 1.00 97.38 93 SER A N 1
ATOM 735 C CA . SER A 1 93 ? -9.903 -2.635 14.013 1.00 97.38 93 SER A CA 1
ATOM 736 C C . SER A 1 93 ? -9.526 -4.013 13.460 1.00 97.38 93 SER A C 1
ATOM 738 O O . SER A 1 93 ? -8.636 -4.099 12.617 1.00 97.38 93 SER A O 1
ATOM 740 N N . LEU A 1 94 ? -10.213 -5.086 13.872 1.00 97.81 94 LEU A N 1
ATOM 741 C CA . LEU A 1 94 ? -9.973 -6.432 13.331 1.00 97.81 94 LEU A CA 1
ATOM 742 C C . LEU A 1 94 ? -10.315 -6.526 11.841 1.00 97.81 94 LEU A C 1
ATOM 744 O O . LEU A 1 94 ? -9.558 -7.123 11.075 1.00 97.81 94 LEU A O 1
ATOM 748 N N . LEU A 1 95 ? -11.426 -5.918 11.416 1.00 98.25 95 LEU A N 1
ATOM 749 C CA . LEU A 1 95 ? -11.820 -5.902 10.009 1.00 98.25 95 LEU A CA 1
ATOM 750 C C . LEU A 1 95 ? -10.793 -5.160 9.145 1.00 98.25 95 LEU A C 1
ATOM 752 O O . LEU A 1 95 ? -10.405 -5.665 8.094 1.00 98.25 95 LEU A O 1
ATOM 756 N N . VAL A 1 96 ? -10.317 -3.994 9.593 1.00 98.62 96 VAL A N 1
ATOM 757 C CA . VAL A 1 96 ? -9.280 -3.220 8.892 1.00 98.62 96 VAL A CA 1
ATOM 758 C C . VAL A 1 96 ? -7.976 -4.016 8.792 1.00 98.62 96 VAL A C 1
ATOM 760 O O . VAL A 1 96 ? -7.370 -4.041 7.721 1.00 98.62 96 VAL A O 1
ATOM 763 N N . ILE A 1 97 ? -7.570 -4.725 9.853 1.00 98.56 97 ILE A N 1
ATOM 764 C CA . ILE A 1 97 ? -6.405 -5.627 9.822 1.00 98.56 97 ILE A CA 1
ATOM 765 C C . ILE A 1 97 ? -6.584 -6.699 8.741 1.00 98.56 97 ILE A C 1
ATOM 767 O O . ILE A 1 97 ? -5.717 -6.849 7.879 1.00 98.56 97 ILE A O 1
ATOM 771 N N . LEU A 1 98 ? -7.714 -7.413 8.747 1.00 98.50 98 LEU A N 1
ATOM 772 C CA . LEU A 1 98 ? -7.981 -8.490 7.791 1.00 98.50 98 LEU A CA 1
ATOM 773 C C . LEU A 1 98 ? -7.998 -7.979 6.345 1.00 98.50 98 LEU A C 1
ATOM 775 O O . LEU A 1 98 ? -7.352 -8.567 5.478 1.00 98.50 98 LEU A O 1
ATOM 779 N N . LEU A 1 99 ? -8.696 -6.869 6.092 1.00 98.56 99 LEU A N 1
ATOM 780 C CA . LEU A 1 99 ? -8.759 -6.248 4.769 1.00 98.56 99 LEU A CA 1
ATOM 781 C C . LEU A 1 99 ? -7.378 -5.783 4.299 1.00 98.56 99 LEU A C 1
ATOM 783 O O . LEU A 1 99 ? -7.047 -5.977 3.136 1.00 98.56 99 LEU A O 1
ATOM 787 N N . THR A 1 100 ? -6.547 -5.233 5.188 1.00 98.62 100 THR A N 1
ATOM 788 C CA . THR A 1 100 ? -5.181 -4.806 4.843 1.00 98.62 100 THR A CA 1
ATOM 789 C C . THR A 1 100 ? -4.310 -5.997 4.438 1.00 98.62 100 THR A C 1
ATOM 791 O O . THR A 1 100 ? -3.612 -5.931 3.426 1.00 98.62 100 THR A O 1
ATOM 794 N N . LEU A 1 101 ? -4.372 -7.107 5.181 1.00 98.50 101 LEU A N 1
ATOM 795 C CA . LEU A 1 101 ? -3.625 -8.327 4.850 1.00 98.50 101 LEU A CA 1
ATOM 796 C C . LEU A 1 101 ? -4.081 -8.926 3.516 1.00 98.50 101 LEU A C 1
ATOM 798 O O . LEU A 1 101 ? -3.246 -9.275 2.680 1.00 98.50 101 LEU A O 1
ATOM 802 N N . LEU A 1 102 ? -5.396 -8.991 3.290 1.00 98.25 102 LEU A N 1
ATOM 803 C CA . LEU A 1 102 ? -5.962 -9.461 2.028 1.00 98.25 102 LEU A CA 1
ATOM 804 C C . LEU A 1 102 ? -5.543 -8.560 0.858 1.00 98.25 102 LEU A C 1
ATOM 806 O O . LEU A 1 102 ? -5.132 -9.058 -0.187 1.00 98.25 102 LEU A O 1
ATOM 810 N N . GLN A 1 103 ? -5.583 -7.241 1.049 1.00 98.06 103 GLN A N 1
ATOM 811 C CA . GLN A 1 103 ? -5.183 -6.263 0.042 1.00 98.06 103 GLN A CA 1
ATOM 812 C C . GLN A 1 103 ? -3.722 -6.447 -0.381 1.00 98.06 103 GLN A C 1
ATOM 814 O O . GLN A 1 103 ? -3.416 -6.447 -1.574 1.00 98.06 103 GLN A O 1
ATOM 819 N N . VAL A 1 104 ? -2.820 -6.646 0.585 1.00 97.88 104 VAL A N 1
ATOM 820 C CA . VAL A 1 104 ? -1.401 -6.907 0.311 1.00 97.88 104 VAL A CA 1
ATOM 821 C C . VAL A 1 104 ? -1.212 -8.247 -0.395 1.00 97.88 104 VAL A C 1
ATOM 823 O O . VAL A 1 104 ? -0.455 -8.307 -1.361 1.00 97.88 104 VAL A O 1
ATOM 826 N N . ALA A 1 105 ? -1.923 -9.300 0.016 1.00 97.81 105 ALA A N 1
ATOM 827 C CA . ALA A 1 105 ? -1.857 -10.599 -0.652 1.00 97.81 105 ALA A CA 1
ATOM 828 C C . ALA A 1 105 ? -2.268 -10.501 -2.132 1.00 97.81 105 ALA A C 1
ATOM 830 O O . ALA A 1 105 ? -1.537 -10.964 -3.007 1.00 97.81 105 ALA A O 1
ATOM 831 N N . ILE A 1 106 ? -3.382 -9.821 -2.423 1.00 97.19 106 ILE A N 1
ATOM 832 C CA . ILE A 1 106 ? -3.839 -9.559 -3.796 1.00 97.19 106 ILE A CA 1
ATOM 833 C C . ILE A 1 106 ? -2.798 -8.726 -4.564 1.00 97.19 106 ILE A C 1
ATOM 835 O O . ILE A 1 106 ? -2.493 -9.031 -5.716 1.00 97.19 106 ILE A O 1
ATOM 839 N N . GLY A 1 107 ? -2.220 -7.696 -3.937 1.00 96.00 107 GLY A N 1
ATOM 840 C CA . GLY A 1 107 ? -1.186 -6.855 -4.549 1.00 96.00 107 GLY A CA 1
ATOM 841 C C . GLY A 1 107 ? 0.085 -7.628 -4.918 1.00 96.00 107 GLY A C 1
ATOM 842 O O . GLY A 1 107 ? 0.642 -7.426 -5.997 1.00 96.00 107 GLY A O 1
ATOM 843 N N . VAL A 1 108 ? 0.516 -8.562 -4.064 1.00 96.00 108 VAL A N 1
ATOM 844 C CA . VAL A 1 108 ? 1.644 -9.466 -4.346 1.00 96.00 108 VAL A CA 1
ATOM 845 C C . VAL A 1 108 ? 1.307 -10.419 -5.490 1.00 96.00 108 VAL A C 1
ATOM 847 O O . VAL A 1 108 ? 2.122 -10.583 -6.394 1.00 96.00 108 VAL A O 1
ATOM 850 N N . MET A 1 109 ? 0.099 -10.992 -5.505 1.00 95.44 109 MET A N 1
ATOM 851 C CA . MET A 1 109 ? -0.362 -11.834 -6.615 1.00 95.44 109 MET A CA 1
ATOM 852 C C . MET A 1 109 ? -0.408 -11.057 -7.940 1.00 95.44 109 MET A C 1
ATOM 854 O O . MET A 1 109 ? -0.033 -11.594 -8.977 1.00 95.44 109 MET A O 1
ATOM 858 N N . LEU A 1 110 ? -0.812 -9.781 -7.930 1.00 94.12 110 LEU A N 1
ATOM 859 C CA . LEU A 1 110 ? -0.788 -8.929 -9.127 1.00 94.12 110 LEU A CA 1
ATOM 860 C C . LEU A 1 110 ? 0.628 -8.726 -9.654 1.00 94.12 110 LEU A C 1
ATOM 862 O O . LEU A 1 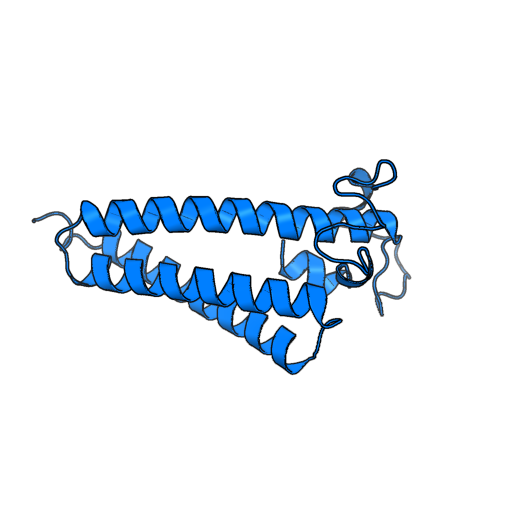110 ? 0.843 -8.795 -10.865 1.00 94.12 110 LEU A O 1
ATOM 866 N N . ALA A 1 111 ? 1.573 -8.481 -8.745 1.00 92.31 111 ALA A N 1
ATOM 867 C CA . ALA A 1 111 ? 2.973 -8.266 -9.080 1.00 92.31 111 ALA A CA 1
ATOM 868 C C . ALA A 1 111 ? 3.651 -9.526 -9.641 1.00 92.31 111 ALA A C 1
ATOM 870 O O . ALA A 1 111 ? 4.570 -9.398 -10.443 1.00 92.31 111 ALA A O 1
ATOM 871 N N . SER A 1 112 ? 3.210 -10.726 -9.245 1.00 91.88 112 SER A N 1
ATOM 872 C CA . SER A 1 112 ? 3.779 -11.995 -9.717 1.00 91.88 112 SER A CA 1
ATOM 873 C C . SER A 1 112 ? 3.056 -12.606 -10.924 1.00 91.88 112 SER A C 1
ATOM 875 O O . SER A 1 112 ? 3.680 -13.335 -11.689 1.00 91.88 112 SER A O 1
ATOM 877 N N . ALA A 1 113 ? 1.765 -12.314 -11.127 1.00 88.31 113 ALA A N 1
ATOM 878 C CA . ALA A 1 113 ? 0.932 -12.947 -12.158 1.00 88.31 113 ALA A CA 1
ATOM 879 C C . ALA A 1 113 ? 0.736 -12.115 -13.442 1.00 88.31 113 ALA A C 1
ATOM 881 O O . ALA A 1 113 ? -0.079 -12.485 -14.285 1.00 88.31 113 ALA A O 1
ATOM 882 N N . GLY A 1 114 ? 1.433 -10.983 -13.602 1.00 82.00 114 GLY A N 1
ATOM 883 C CA . GLY A 1 114 ? 1.363 -10.178 -14.832 1.00 82.00 114 GLY A CA 1
ATOM 884 C C . GLY A 1 114 ? 0.026 -9.454 -15.043 1.00 82.00 114 GLY A C 1
ATOM 885 O O . GLY A 1 114 ? -0.419 -9.286 -16.174 1.00 82.00 114 GLY A O 1
ATOM 886 N N . MET A 1 115 ? -0.615 -9.024 -13.951 1.00 85.31 115 MET A N 1
ATOM 887 C CA . MET A 1 115 ? -1.866 -8.250 -13.937 1.00 85.31 115 MET A CA 1
ATOM 888 C C . MET A 1 115 ? -3.106 -8.918 -14.588 1.00 85.31 115 MET A C 1
ATOM 890 O O . MET A 1 115 ? -3.703 -8.365 -15.517 1.00 85.31 115 MET A O 1
ATOM 894 N N . PRO A 1 116 ? -3.592 -10.065 -14.069 1.00 92.88 116 PRO A N 1
ATOM 895 C CA . PRO A 1 116 ? -4.903 -10.594 -14.448 1.00 92.88 116 PRO A CA 1
ATOM 896 C C . PRO A 1 116 ? -6.016 -9.585 -14.123 1.00 92.88 116 PRO A C 1
ATOM 898 O O . PRO A 1 116 ? -6.077 -9.070 -13.006 1.00 92.88 116 PRO A O 1
ATOM 901 N N . ARG A 1 117 ? -6.929 -9.328 -15.073 1.00 92.12 117 ARG A N 1
ATOM 902 C CA . ARG A 1 117 ? -7.981 -8.294 -14.932 1.00 92.12 117 ARG A CA 1
ATOM 903 C C . ARG A 1 117 ? -8.830 -8.476 -13.671 1.00 92.12 117 ARG A C 1
ATOM 905 O O . ARG A 1 117 ? -8.942 -7.551 -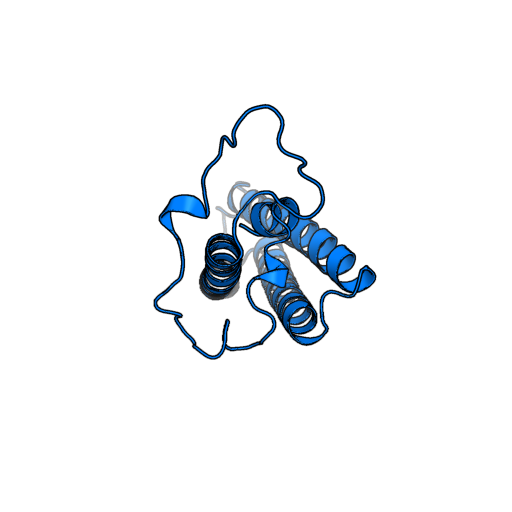12.880 1.00 92.12 117 ARG A O 1
ATOM 912 N N . TRP A 1 118 ? -9.324 -9.694 -13.431 1.00 95.00 118 TRP A N 1
ATOM 913 C CA . TRP A 1 118 ? -10.163 -10.000 -12.267 1.00 95.00 118 TRP A CA 1
ATOM 914 C C . TRP A 1 118 ? -9.461 -9.701 -10.934 1.00 95.00 118 TRP A C 1
ATOM 916 O O . TRP A 1 118 ? -10.099 -9.288 -9.966 1.00 95.00 118 TRP A O 1
ATOM 926 N N . LEU A 1 119 ? -8.138 -9.875 -10.880 1.00 95.81 119 LEU A N 1
ATOM 927 C CA . LEU A 1 119 ? -7.344 -9.611 -9.689 1.00 95.81 119 LEU A CA 1
ATOM 928 C C . LEU A 1 119 ? -7.111 -8.103 -9.508 1.00 95.81 119 LEU A C 1
ATOM 930 O O . LEU A 1 119 ? -7.135 -7.611 -8.382 1.00 95.81 119 LEU A O 1
ATOM 934 N N . ALA A 1 120 ? -6.948 -7.358 -10.607 1.00 94.62 120 ALA A N 1
ATOM 935 C CA . ALA A 1 120 ? -6.843 -5.898 -10.588 1.00 94.62 120 ALA A CA 1
ATOM 936 C C . ALA A 1 120 ? -8.152 -5.245 -10.119 1.00 94.62 120 ALA A C 1
ATOM 938 O O . ALA A 1 120 ? -8.131 -4.332 -9.287 1.00 94.62 120 ALA A O 1
ATOM 939 N N . ASP A 1 121 ? -9.288 -5.767 -10.581 1.00 95.75 121 ASP A N 1
ATOM 940 C CA . ASP A 1 121 ? -10.615 -5.339 -10.138 1.00 95.75 121 ASP A CA 1
ATOM 941 C C . ASP A 1 121 ? -10.810 -5.659 -8.651 1.00 95.75 121 ASP A C 1
ATOM 943 O O . ASP A 1 121 ? -11.183 -4.785 -7.868 1.00 95.75 121 ASP A O 1
ATOM 947 N N . SER A 1 122 ? -10.450 -6.879 -8.233 1.00 97.25 122 SER A N 1
ATOM 948 C CA . SER A 1 122 ? -10.508 -7.305 -6.826 1.00 97.25 122 SER A CA 1
ATOM 949 C C . SER A 1 122 ? -9.652 -6.418 -5.921 1.00 97.25 122 SER A C 1
ATOM 951 O O . SER A 1 122 ? -10.095 -6.020 -4.847 1.00 97.25 122 SER A O 1
ATOM 953 N N . HIS A 1 123 ? -8.448 -6.048 -6.364 1.00 96.81 123 HIS A N 1
ATOM 954 C CA . HIS A 1 123 ? -7.574 -5.127 -5.639 1.00 96.81 123 HIS A CA 1
ATOM 955 C C . HIS A 1 123 ? -8.197 -3.731 -5.523 1.00 96.81 123 HIS A C 1
ATOM 957 O O . HIS A 1 123 ? -8.086 -3.080 -4.488 1.00 96.81 123 HIS A O 1
ATOM 963 N N . THR A 1 124 ? -8.878 -3.256 -6.563 1.00 96.12 124 THR A N 1
ATOM 964 C CA . THR A 1 124 ? -9.528 -1.939 -6.551 1.00 96.12 124 THR A CA 1
ATOM 965 C C . THR A 1 124 ? -10.728 -1.918 -5.604 1.00 96.12 124 THR A C 1
ATOM 967 O O . THR A 1 124 ? -10.845 -1.018 -4.772 1.00 96.12 124 THR A O 1
ATOM 970 N N . VAL A 1 125 ? -11.583 -2.942 -5.668 1.00 97.75 125 VAL A N 1
ATOM 971 C CA . VAL A 1 125 ? -12.725 -3.103 -4.755 1.00 97.75 125 VAL A CA 1
ATOM 972 C C . VAL A 1 125 ? -12.248 -3.267 -3.312 1.00 97.75 125 VAL A C 1
ATOM 974 O O . VAL A 1 125 ? -12.764 -2.599 -2.417 1.00 97.75 125 VAL A O 1
ATOM 977 N N . GLY A 1 126 ? -11.226 -4.092 -3.078 1.00 98.06 126 GLY A N 1
ATOM 978 C CA . GLY A 1 126 ? -10.627 -4.279 -1.756 1.00 98.06 126 GLY A CA 1
ATOM 979 C C . GLY A 1 126 ? -10.094 -2.973 -1.163 1.00 98.06 126 GLY A C 1
ATOM 980 O O . GLY A 1 126 ? -10.352 -2.682 0.005 1.00 98.06 126 GLY A O 1
ATOM 981 N N . ALA A 1 127 ? -9.454 -2.126 -1.977 1.00 97.62 127 ALA A N 1
ATOM 982 C CA . ALA A 1 127 ? -8.980 -0.816 -1.538 1.00 97.62 127 ALA A CA 1
ATOM 983 C C . ALA A 1 127 ? -10.138 0.116 -1.135 1.00 97.62 127 ALA A C 1
ATOM 985 O O . ALA A 1 127 ? -10.028 0.829 -0.137 1.00 97.62 127 ALA A O 1
ATOM 986 N N . ALA A 1 128 ? -11.258 0.088 -1.866 1.00 98.00 128 ALA A N 1
ATOM 987 C CA . ALA A 1 128 ? -12.454 0.855 -1.517 1.00 98.00 128 ALA A CA 1
ATOM 988 C C . ALA A 1 128 ? -13.094 0.365 -0.205 1.00 98.00 128 ALA A C 1
ATOM 990 O O . ALA A 1 128 ? -13.452 1.179 0.649 1.00 98.00 128 ALA A O 1
ATOM 991 N N . LEU A 1 129 ? -13.183 -0.955 -0.008 1.00 98.44 129 LEU A N 1
ATOM 992 C CA . LEU A 1 129 ? -13.680 -1.557 1.234 1.00 98.44 129 LEU A CA 1
ATOM 993 C C . LEU A 1 129 ? -12.782 -1.217 2.428 1.00 98.44 129 LEU A C 1
ATOM 995 O O . LEU A 1 129 ? -13.286 -0.836 3.483 1.00 98.44 129 LEU A O 1
ATOM 999 N N . LEU A 1 130 ? -11.460 -1.311 2.259 1.00 98.44 130 LEU A N 1
ATOM 1000 C CA . LEU A 1 130 ? -10.488 -0.954 3.291 1.00 98.44 130 LEU A CA 1
ATOM 1001 C C . LEU A 1 130 ? -10.603 0.523 3.678 1.00 98.44 130 LEU A C 1
ATOM 1003 O O . LEU A 1 130 ? -10.600 0.843 4.868 1.00 98.44 130 LEU A O 1
ATOM 1007 N N . LEU A 1 131 ? -10.750 1.416 2.694 1.00 98.00 131 LEU A N 1
ATOM 1008 C CA . LEU A 1 131 ? -10.970 2.838 2.948 1.00 98.00 131 LEU A CA 1
ATOM 1009 C C . LEU A 1 131 ? -12.255 3.053 3.757 1.00 98.00 131 LEU A C 1
ATOM 1011 O O . LEU A 1 131 ? -12.206 3.699 4.799 1.00 98.00 131 LEU A O 1
ATOM 1015 N N . GLY A 1 132 ? -13.372 2.456 3.331 1.00 98.31 132 GLY A N 1
ATOM 1016 C CA . GLY A 1 132 ? -14.653 2.552 4.034 1.00 98.31 132 GLY A CA 1
ATOM 1017 C C . GLY A 1 132 ? -14.591 2.028 5.472 1.00 98.31 132 GLY A C 1
ATOM 1018 O O . GLY A 1 132 ? -15.021 2.715 6.397 1.00 98.31 132 GLY A O 1
ATOM 1019 N N . ALA A 1 133 ? -13.992 0.853 5.686 1.00 98.19 133 ALA A N 1
ATOM 1020 C CA . ALA A 1 133 ? -13.806 0.279 7.020 1.00 98.19 133 ALA A CA 1
ATOM 1021 C C . ALA A 1 133 ? -12.926 1.170 7.910 1.00 98.19 133 ALA A C 1
ATOM 1023 O O . ALA A 1 133 ? -13.232 1.369 9.085 1.00 98.19 133 ALA A O 1
ATOM 1024 N N . THR A 1 134 ? -11.871 1.761 7.345 1.00 98.06 134 THR A N 1
ATOM 1025 C CA . THR A 1 134 ? -10.999 2.697 8.065 1.00 98.06 134 THR A CA 1
ATOM 1026 C C . THR A 1 134 ? -11.746 3.983 8.423 1.00 98.06 134 THR A C 1
ATOM 1028 O O . THR A 1 134 ? -11.647 4.452 9.555 1.00 98.06 134 THR A O 1
ATOM 1031 N N . SER A 1 135 ? -12.551 4.537 7.513 1.00 97.44 135 SER A N 1
ATOM 1032 C CA . SER A 1 135 ? -13.393 5.708 7.789 1.00 97.44 135 SER A CA 1
ATOM 1033 C C . SER A 1 135 ? -14.428 5.439 8.883 1.00 97.44 135 SER A C 1
ATOM 1035 O O . SER A 1 135 ? -14.638 6.294 9.742 1.00 97.44 135 SER A O 1
ATOM 1037 N N . LEU A 1 136 ? -15.039 4.251 8.899 1.00 96.25 136 LEU A N 1
ATOM 1038 C CA . LEU A 1 136 ? -15.983 3.840 9.944 1.00 96.25 136 LEU A CA 1
ATOM 1039 C C . LEU A 1 136 ? -15.292 3.611 11.293 1.00 96.25 136 LEU A C 1
ATOM 1041 O O . LEU A 1 136 ? -15.837 4.011 12.322 1.00 96.25 136 LEU A O 1
ATOM 1045 N N . LEU A 1 137 ? -14.080 3.043 11.301 1.00 96.44 137 LEU A N 1
ATOM 1046 C CA . LEU A 1 137 ? -13.251 2.949 12.505 1.00 96.44 137 LEU A CA 1
ATOM 1047 C C . LEU A 1 137 ? -12.964 4.340 13.073 1.00 96.44 137 LEU A C 1
ATOM 1049 O O . LEU A 1 137 ? -13.179 4.570 14.260 1.00 96.44 137 LEU A O 1
ATOM 1053 N N . VAL A 1 138 ? -12.523 5.274 12.224 1.00 95.81 138 VAL A N 1
ATOM 1054 C CA . VAL A 1 138 ? -12.299 6.667 12.626 1.00 95.81 138 VAL A CA 1
ATOM 1055 C C . VAL A 1 138 ? -13.590 7.247 13.193 1.00 95.81 138 VAL A C 1
ATOM 1057 O O . VAL A 1 138 ? -13.586 7.698 14.331 1.00 95.81 138 VAL A O 1
ATOM 1060 N N . TYR A 1 139 ? -14.714 7.164 12.480 1.00 93.88 139 TYR A N 1
ATOM 1061 C CA . TYR A 1 139 ? -16.004 7.658 12.972 1.00 93.88 139 TYR A CA 1
ATOM 1062 C C . TYR A 1 139 ? -16.369 7.098 14.360 1.00 93.88 139 TYR A C 1
ATOM 1064 O O . TYR A 1 139 ? -16.738 7.865 15.248 1.00 93.88 139 TYR A O 1
ATOM 1072 N N . ALA A 1 140 ? -16.180 5.794 14.588 1.00 91.31 140 ALA A N 1
ATOM 1073 C CA . ALA A 1 140 ? -16.435 5.156 15.881 1.00 91.31 140 ALA A CA 1
ATOM 1074 C C . ALA A 1 140 ? -15.532 5.683 17.015 1.00 91.31 140 ALA A C 1
ATOM 1076 O O . ALA A 1 140 ? -15.948 5.693 18.175 1.00 91.31 140 ALA A O 1
ATOM 1077 N N . LEU A 1 141 ? -14.314 6.139 16.701 1.00 92.06 141 LEU A N 1
ATOM 1078 C CA . LEU A 1 141 ? -13.431 6.800 17.669 1.00 92.06 141 LEU A CA 1
ATOM 1079 C C . LEU A 1 141 ? -13.933 8.203 18.033 1.00 92.06 141 LEU A C 1
ATOM 1081 O O . LEU A 1 141 ? -13.836 8.584 19.196 1.00 92.06 141 LEU A O 1
ATOM 1085 N N . TRP A 1 142 ? -14.497 8.945 17.073 1.00 88.00 142 TRP A N 1
ATOM 1086 C CA . TRP A 1 142 ? -15.002 10.311 17.281 1.00 88.00 142 TRP A CA 1
ATOM 1087 C C . TRP A 1 142 ? -16.368 10.369 17.978 1.00 88.00 142 TRP A C 1
ATOM 1089 O O . TRP A 1 142 ? -16.690 11.378 18.607 1.00 88.00 142 TRP A O 1
ATOM 1099 N N . THR A 1 143 ? -17.196 9.323 17.888 1.00 81.62 143 THR A N 1
ATOM 1100 C CA . THR A 1 143 ? -18.511 9.327 18.545 1.00 81.62 143 THR A CA 1
ATOM 1101 C C . THR A 1 143 ? -18.380 9.258 20.077 1.00 81.62 143 THR A C 1
ATOM 1103 O O . THR A 1 143 ? -17.830 8.282 20.581 1.00 81.62 143 THR A O 1
ATOM 1106 N N . PRO A 1 144 ? -18.956 10.202 20.852 1.00 59.88 144 PRO A N 1
ATOM 1107 C CA . PRO A 1 144 ? -18.738 10.357 22.303 1.00 59.88 144 PRO A CA 1
ATOM 1108 C C . PRO A 1 144 ? -19.263 9.214 23.198 1.00 59.88 144 PRO A C 1
ATOM 1110 O O . PRO A 1 144 ? -19.220 9.315 24.426 1.00 59.88 144 PRO A O 1
ATOM 1113 N N . ALA A 1 145 ? -19.760 8.121 22.617 1.00 56.81 145 ALA A N 1
ATOM 1114 C CA . ALA A 1 145 ? -20.007 6.871 23.332 1.00 56.81 145 ALA A CA 1
ATOM 1115 C C . ALA A 1 145 ? -18.695 6.135 23.684 1.00 56.81 145 ALA A C 1
ATOM 1117 O O . ALA A 1 145 ? -18.650 5.432 24.688 1.00 56.81 145 ALA A O 1
ATOM 1118 N N . SER A 1 146 ? -17.617 6.341 22.914 1.00 52.84 146 SER A N 1
ATOM 1119 C CA . SER A 1 146 ? -16.281 5.775 23.167 1.00 52.84 146 SER A CA 1
ATOM 1120 C C . SER A 1 146 ? -15.516 6.476 24.303 1.00 52.84 146 SER A C 1
ATOM 1122 O O . SER A 1 146 ? -14.578 5.902 24.844 1.00 52.84 146 SER A O 1
ATOM 1124 N N . ALA A 1 147 ? -15.925 7.692 24.688 1.00 50.66 147 ALA A N 1
ATOM 1125 C CA . ALA A 1 147 ? -15.250 8.530 25.687 1.00 50.66 147 ALA A CA 1
ATOM 1126 C C . ALA A 1 147 ? -15.726 8.308 27.140 1.00 50.66 147 ALA A C 1
ATOM 1128 O O . ALA A 1 147 ? -15.271 9.008 28.042 1.00 50.66 147 ALA A O 1
ATOM 1129 N N . ARG A 1 148 ? -16.666 7.381 27.382 1.00 49.81 148 ARG A N 1
ATOM 1130 C CA . ARG A 1 148 ? -17.278 7.143 28.709 1.00 49.81 148 ARG A CA 1
ATOM 1131 C C . ARG A 1 148 ? -16.954 5.780 29.333 1.00 49.81 148 ARG A C 1
ATOM 1133 O O . ARG A 1 148 ? -17.588 5.428 30.324 1.00 49.81 148 ARG A O 1
ATOM 1140 N N . SER A 1 149 ? -16.019 5.013 28.769 1.00 43.25 149 SER A N 1
ATOM 1141 C CA . SER A 1 149 ? -15.620 3.691 29.286 1.00 43.25 149 SER A CA 1
ATOM 1142 C C . SER A 1 149 ? -14.156 3.633 29.677 1.00 43.25 149 SER A C 1
ATOM 1144 O O . SER A 1 149 ? -13.338 3.938 28.780 1.00 43.25 149 SER A O 1
#

Organism: NCBI:txid410659

Sequence (149 aa):
LGAWTSTHYAWVGCPDFPTCLGSWWPAHLEFGRAFTLWDRLGVDYQGGTLPLHARAAIYLLHRLGAGIVLVTILAWCLALFMSCRHLGVRIWSLLVILLTLLQVAIGVMLASAGMPRWLADSHTVGAALLLGATSLLVYALWTPASARS

Radius of gyration: 18.46 Å; chains: 1; bounding box: 40×32×57 Å

InterPro domains:
  IPR003780 COX15/CtaA family [PF02628] (1-134)
  IPR050450 COX15/CtaA Heme A synthase, prokaryotes [PTHR35457] (1-148)

pLDDT: mean 89.38, std 12.61, range [43.25, 98.62]

Foldseek 3Di:
DLVLLVQQVLLQLALDPPPRPPHVDDPQADCVQLPDPDDDPPDDSVNHDDDSSSSSVVVSVVVVVLVVCLVVLLVVLVCQLVPFPDPQLNVLSVVLNVLSVVLVVLVVCCSVVVHDPVSSVVNVVSVVVSVVSVVSSVVVCPPCVRVPD